Protein AF-A0A1W9JPI0-F1 (afdb_monomer_lite)

pLDDT: mean 81.29, std 9.81, range [47.09, 96.38]

Sequence (118 aa):
MTFEIPEIPEAPEIKDPKFLSLNLEQITSMSDDELLKTLSGEAACEYDAISSPLQTIINAELQRRLLIKTSKPHWSVTPSFGLLIIAVLISILALFVSIIALPQERVTFLLSFLNNLK

Structure (mmCIF, N/CA/C/O backbone):
data_AF-A0A1W9JPI0-F1
#
_entry.id   AF-A0A1W9JPI0-F1
#
loop_
_atom_site.group_PDB
_atom_site.id
_atom_site.type_symbol
_atom_site.label_atom_id
_atom_site.label_alt_id
_atom_site.label_comp_id
_atom_site.label_asym_id
_atom_site.label_entity_id
_atom_site.label_seq_id
_atom_site.pdbx_PDB_ins_code
_atom_site.Cartn_x
_atom_site.Cartn_y
_atom_site.Cartn_z
_atom_site.occupancy
_atom_site.B_iso_or_equiv
_atom_site.auth_seq_id
_atom_site.auth_comp_id
_atom_site.auth_asym_id
_atom_site.auth_atom_id
_atom_site.pdbx_PDB_model_num
ATOM 1 N N . MET A 1 1 ? 63.521 -11.193 -41.519 1.00 47.28 1 MET A N 1
ATOM 2 C CA . MET A 1 1 ? 62.214 -11.719 -41.080 1.00 47.28 1 MET A CA 1
ATOM 3 C C . MET A 1 1 ? 61.401 -10.505 -40.679 1.00 47.28 1 MET A C 1
ATOM 5 O O . MET A 1 1 ? 61.638 -9.948 -39.616 1.00 47.28 1 MET A O 1
ATOM 9 N N . THR A 1 2 ? 60.609 -9.977 -41.606 1.00 47.09 2 THR A N 1
ATOM 10 C CA . THR A 1 2 ? 59.827 -8.756 -41.390 1.00 47.09 2 THR A CA 1
ATOM 11 C C . THR A 1 2 ? 58.503 -9.198 -40.783 1.00 47.09 2 THR A C 1
ATOM 13 O O . THR A 1 2 ? 57.805 -10.005 -41.389 1.00 47.09 2 THR A O 1
ATOM 16 N N . PHE A 1 3 ? 58.214 -8.774 -39.555 1.00 58.62 3 PHE A N 1
ATOM 17 C CA . PHE A 1 3 ? 56.942 -9.069 -38.903 1.00 58.62 3 PHE A CA 1
ATOM 18 C C . PHE A 1 3 ? 55.886 -8.117 -39.464 1.00 58.62 3 PHE A C 1
ATOM 20 O O . PHE A 1 3 ? 55.988 -6.907 -39.268 1.00 58.62 3 PHE A O 1
ATOM 27 N N . GLU A 1 4 ? 54.903 -8.657 -40.180 1.00 67.12 4 GLU A N 1
ATOM 28 C CA . GLU A 1 4 ? 53.707 -7.909 -40.562 1.00 67.12 4 GLU A CA 1
ATOM 29 C C . GLU A 1 4 ? 52.825 -7.751 -39.320 1.00 67.12 4 GLU A C 1
ATOM 31 O O . GLU A 1 4 ? 52.418 -8.734 -38.698 1.00 67.12 4 GLU A O 1
ATOM 36 N N . ILE A 1 5 ? 52.597 -6.504 -38.910 1.00 71.81 5 ILE A N 1
ATOM 37 C CA . ILE A 1 5 ? 51.681 -6.175 -37.820 1.00 71.81 5 ILE A CA 1
ATOM 38 C C . ILE A 1 5 ? 50.266 -6.272 -38.403 1.00 71.81 5 ILE A C 1
ATOM 40 O O . ILE A 1 5 ? 49.986 -5.561 -39.368 1.00 71.81 5 ILE A O 1
ATOM 44 N N . PRO A 1 6 ? 49.379 -7.130 -37.869 1.00 73.25 6 PRO A N 1
ATOM 45 C CA . PRO A 1 6 ? 48.010 -7.210 -38.360 1.00 73.25 6 PRO A CA 1
ATOM 46 C C . PRO A 1 6 ? 47.291 -5.881 -38.101 1.00 73.25 6 PRO A C 1
ATOM 48 O O . PRO A 1 6 ? 47.322 -5.366 -36.981 1.00 73.25 6 PRO A O 1
ATOM 51 N N . GLU A 1 7 ? 46.653 -5.328 -39.135 1.00 72.75 7 GLU A N 1
ATOM 52 C CA . GLU A 1 7 ? 45.805 -4.142 -39.012 1.00 72.75 7 GLU A CA 1
ATOM 53 C C . GLU A 1 7 ? 44.666 -4.431 -38.026 1.00 72.75 7 GLU A C 1
ATOM 55 O O . GLU A 1 7 ? 43.869 -5.355 -38.204 1.00 72.75 7 GLU A O 1
ATOM 60 N N . ILE A 1 8 ? 44.626 -3.656 -36.943 1.00 77.44 8 ILE A N 1
ATOM 61 C CA . ILE A 1 8 ? 43.549 -3.711 -35.957 1.00 77.44 8 ILE A CA 1
ATOM 62 C C . ILE A 1 8 ? 42.326 -3.058 -36.614 1.00 77.44 8 ILE A C 1
ATOM 64 O O . ILE A 1 8 ? 42.451 -1.922 -37.076 1.00 77.44 8 ILE A O 1
ATOM 68 N N . PRO A 1 9 ? 41.161 -3.732 -36.674 1.00 75.50 9 PRO A N 1
ATOM 69 C CA . PRO A 1 9 ? 39.961 -3.136 -37.242 1.00 75.50 9 PRO A CA 1
ATOM 70 C C . PRO A 1 9 ? 39.612 -1.849 -36.488 1.00 75.50 9 PRO A C 1
ATOM 72 O O . PRO A 1 9 ? 39.662 -1.811 -35.256 1.00 75.50 9 PRO A O 1
ATOM 75 N N . GLU A 1 10 ? 39.280 -0.801 -37.240 1.00 72.25 10 GLU A N 1
ATOM 76 C CA . GLU A 1 10 ? 38.876 0.493 -36.695 1.00 72.25 10 GLU A CA 1
ATOM 77 C C . GLU A 1 10 ? 37.694 0.293 -35.734 1.00 72.25 10 GLU A C 1
ATOM 79 O O . GLU A 1 10 ? 36.743 -0.437 -36.036 1.00 72.25 10 GLU A O 1
ATOM 84 N N . ALA A 1 11 ? 37.798 0.859 -34.528 1.00 76.69 11 ALA A N 1
ATOM 85 C CA . ALA A 1 11 ? 36.803 0.645 -33.486 1.00 76.69 11 ALA A CA 1
ATOM 86 C C . ALA A 1 11 ? 35.425 1.129 -33.976 1.00 76.69 11 ALA A C 1
ATOM 88 O O . ALA A 1 11 ? 35.335 2.234 -34.512 1.00 76.69 11 ALA A O 1
ATOM 89 N N . PRO A 1 12 ? 34.352 0.336 -33.802 1.00 76.69 12 PRO A N 1
ATOM 90 C CA . PRO A 1 12 ? 33.025 0.742 -34.238 1.00 76.69 12 PRO A CA 1
ATOM 91 C C . PRO A 1 12 ? 32.612 2.034 -33.525 1.00 76.69 12 PRO A C 1
ATOM 93 O O . PRO A 1 12 ? 32.742 2.142 -32.304 1.00 76.69 12 PRO A O 1
ATOM 96 N N . GLU A 1 13 ? 32.101 3.003 -34.286 1.00 74.19 13 GLU A N 1
ATOM 97 C CA . GLU A 1 13 ? 31.564 4.246 -33.731 1.00 74.19 13 GL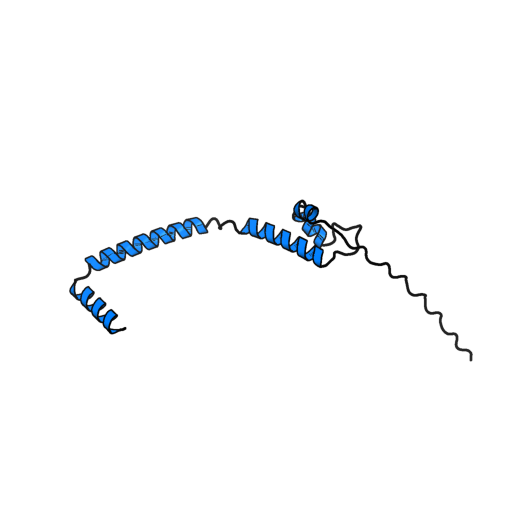U A CA 1
ATOM 98 C C . GLU A 1 13 ? 30.419 3.931 -32.758 1.00 74.19 13 GLU A C 1
ATOM 100 O O . GLU A 1 13 ? 29.381 3.373 -33.130 1.00 74.19 13 GLU A O 1
ATOM 105 N N . ILE A 1 14 ? 30.612 4.282 -31.487 1.00 73.75 14 ILE A N 1
ATOM 106 C CA . ILE A 1 14 ? 29.593 4.136 -30.450 1.00 73.75 14 ILE A CA 1
ATOM 107 C C . ILE A 1 14 ? 28.566 5.249 -30.668 1.00 73.75 14 ILE A C 1
ATOM 109 O O . ILE A 1 14 ? 28.866 6.422 -30.455 1.00 73.75 14 ILE A O 1
ATOM 113 N N . LYS A 1 15 ? 27.352 4.894 -31.100 1.00 74.62 15 LYS A N 1
ATOM 114 C CA . LYS A 1 15 ? 26.221 5.830 -31.121 1.00 74.62 15 LYS A CA 1
ATOM 115 C C . LYS A 1 15 ? 25.729 6.070 -29.698 1.00 74.62 15 LYS A C 1
ATOM 117 O O . LYS A 1 15 ? 25.509 5.113 -28.956 1.00 74.62 15 LYS A O 1
ATOM 122 N N . ASP A 1 16 ? 25.525 7.335 -29.346 1.00 78.00 16 ASP A N 1
ATOM 123 C CA . ASP A 1 16 ? 24.928 7.697 -28.064 1.00 78.00 16 ASP A CA 1
ATOM 124 C C . ASP A 1 16 ? 23.496 7.141 -27.960 1.00 78.00 16 ASP A C 1
ATOM 126 O O . ASP A 1 16 ? 22.719 7.269 -28.915 1.00 78.00 16 ASP A O 1
ATOM 130 N N . PRO A 1 17 ? 23.121 6.537 -26.819 1.00 75.12 17 PRO A N 1
ATOM 131 C CA . PRO A 1 17 ? 21.794 5.966 -26.641 1.00 75.12 17 PRO A CA 1
ATOM 132 C C . PRO A 1 17 ? 20.726 7.062 -26.628 1.00 75.12 17 PRO A C 1
ATOM 134 O O . PRO A 1 17 ? 20.842 8.070 -25.921 1.00 75.12 17 PRO A O 1
ATOM 137 N N . LYS A 1 18 ? 19.637 6.847 -27.369 1.00 80.69 18 LYS A N 1
ATOM 138 C CA . LYS A 1 18 ? 18.497 7.769 -27.371 1.00 80.69 18 LYS A CA 1
ATOM 139 C C . LYS A 1 18 ? 17.595 7.478 -26.172 1.00 80.69 18 LYS A C 1
ATOM 141 O O . LYS A 1 18 ? 16.934 6.441 -26.115 1.00 80.69 18 LYS A O 1
ATOM 146 N N . PHE A 1 19 ? 17.539 8.409 -25.220 1.00 79.88 19 PHE A N 1
ATOM 147 C CA . PHE A 1 19 ? 16.712 8.263 -24.021 1.00 79.88 19 PHE A CA 1
ATOM 148 C C . PHE A 1 19 ? 15.269 8.709 -24.241 1.00 79.88 19 PHE A C 1
ATOM 150 O O . PHE A 1 19 ? 15.010 9.764 -24.823 1.00 79.88 19 PHE A O 1
ATOM 157 N N . LEU A 1 20 ? 14.333 7.934 -23.696 1.00 82.38 20 LEU A N 1
ATOM 158 C CA . LEU A 1 20 ? 12.934 8.331 -23.603 1.00 82.38 20 LEU A CA 1
ATOM 159 C C . LEU A 1 20 ? 12.783 9.531 -22.658 1.00 82.38 20 LEU A C 1
ATOM 161 O O . LEU A 1 20 ? 13.220 9.489 -21.503 1.00 82.38 20 LEU A O 1
ATOM 165 N N . SER A 1 21 ? 12.117 10.578 -23.141 1.00 81.19 21 SER A N 1
ATOM 166 C CA . SER A 1 21 ? 11.710 11.740 -22.356 1.00 81.19 21 SER A CA 1
ATOM 167 C C . SER A 1 21 ? 10.185 11.853 -22.353 1.00 81.19 21 SER A C 1
ATOM 169 O O . SER A 1 21 ? 9.546 11.982 -23.393 1.00 81.19 21 SER A O 1
ATOM 171 N N . LEU A 1 22 ? 9.593 11.782 -21.162 1.00 80.94 22 LEU A N 1
ATOM 172 C CA . LEU A 1 22 ? 8.159 11.958 -20.934 1.00 80.94 22 LEU A CA 1
ATOM 173 C C . LEU A 1 22 ? 7.958 13.102 -19.942 1.00 80.94 22 LEU A C 1
ATOM 175 O O . LEU A 1 22 ? 8.688 13.209 -18.954 1.00 80.94 22 LEU A O 1
ATOM 179 N N . ASN A 1 23 ? 6.960 13.944 -20.198 1.00 87.56 23 ASN A N 1
ATOM 180 C CA . ASN A 1 23 ? 6.528 14.969 -19.255 1.00 87.56 23 ASN A CA 1
ATOM 181 C C . ASN A 1 23 ? 5.614 14.359 -18.174 1.00 87.56 23 ASN A C 1
ATOM 183 O O . ASN A 1 23 ? 4.934 13.360 -18.404 1.00 87.56 23 ASN A O 1
ATOM 187 N N . LEU A 1 24 ? 5.539 14.994 -17.004 1.00 83.31 24 LEU A N 1
ATOM 188 C CA . LEU A 1 24 ? 4.691 14.567 -15.889 1.00 83.31 24 LEU A CA 1
ATOM 189 C C . LEU A 1 24 ? 3.211 14.459 -16.283 1.00 83.31 24 LEU A C 1
ATOM 191 O O . LEU A 1 24 ? 2.550 13.507 -15.887 1.00 83.31 24 LEU A O 1
ATOM 195 N N . GLU A 1 25 ? 2.704 15.384 -17.101 1.00 85.31 25 GLU A N 1
ATOM 196 C CA . GLU A 1 25 ? 1.318 15.356 -17.601 1.00 85.31 25 GLU A CA 1
ATOM 197 C C . GLU A 1 25 ? 1.032 14.147 -18.506 1.00 85.31 25 GLU A C 1
ATOM 199 O O . GLU A 1 25 ? -0.076 13.609 -18.518 1.00 85.31 25 GLU A O 1
ATOM 204 N N . GLN A 1 26 ? 2.040 13.682 -19.248 1.00 85.06 26 GLN A N 1
ATOM 205 C CA . GLN A 1 26 ? 1.917 12.484 -20.079 1.00 85.06 26 GLN A CA 1
ATOM 206 C C . GLN A 1 26 ? 1.883 11.234 -19.195 1.00 85.06 26 GLN A C 1
ATOM 208 O O . GLN A 1 26 ? 1.028 10.376 -19.368 1.00 85.06 26 GLN A O 1
ATOM 213 N N . ILE A 1 27 ? 2.741 11.173 -18.174 1.00 85.94 27 ILE A N 1
ATOM 214 C CA . ILE A 1 27 ? 2.789 10.050 -17.225 1.00 85.94 27 ILE A CA 1
ATOM 215 C C . ILE A 1 27 ? 1.465 9.917 -16.455 1.00 85.94 27 ILE A C 1
ATOM 217 O O . ILE A 1 27 ? 0.974 8.811 -16.245 1.00 85.94 27 ILE A O 1
ATOM 221 N N . THR A 1 28 ? 0.855 11.033 -16.048 1.00 85.12 28 THR A N 1
ATOM 222 C CA . THR A 1 28 ? -0.410 11.009 -15.297 1.00 85.12 28 THR A CA 1
ATOM 223 C C . THR A 1 28 ? -1.630 10.728 -16.170 1.00 85.12 28 THR A C 1
ATOM 225 O O . THR A 1 28 ? -2.620 10.209 -15.657 1.00 85.12 28 THR A O 1
ATOM 228 N N . SER A 1 29 ? -1.580 11.035 -17.466 1.00 89.50 29 SER A N 1
ATOM 229 C CA . SER A 1 29 ? -2.669 10.732 -18.405 1.00 89.50 29 SER A CA 1
ATOM 230 C C . SER A 1 29 ? -2.625 9.300 -18.949 1.00 89.50 29 SER A C 1
ATOM 232 O O . SER A 1 29 ? -3.668 8.782 -19.344 1.00 89.50 29 SER A O 1
ATOM 234 N N . MET A 1 30 ? -1.464 8.640 -18.913 1.00 88.81 30 MET A N 1
ATOM 235 C CA . MET A 1 30 ? -1.304 7.245 -19.332 1.00 88.81 30 MET A CA 1
ATOM 236 C C . MET A 1 30 ? -2.047 6.257 -18.423 1.00 88.81 30 MET A C 1
ATOM 238 O O . MET A 1 30 ? -2.207 6.445 -17.205 1.00 88.81 30 MET A O 1
ATOM 242 N N . SER A 1 31 ? -2.484 5.161 -19.039 1.00 89.25 31 SER A N 1
ATOM 243 C CA . SER A 1 31 ? -3.052 4.010 -18.338 1.00 89.25 31 SER A CA 1
ATOM 244 C C . SER A 1 31 ? -1.973 3.209 -17.596 1.00 89.25 31 SER A C 1
ATOM 246 O O . SER A 1 31 ? -0.790 3.270 -17.928 1.00 89.25 31 SER A O 1
ATOM 248 N N . ASP A 1 32 ? -2.378 2.433 -16.584 1.00 89.88 32 ASP A N 1
ATOM 249 C CA . ASP A 1 32 ? -1.449 1.596 -15.807 1.00 89.88 32 ASP A CA 1
ATOM 250 C C . ASP A 1 32 ? -0.693 0.606 -16.722 1.00 89.88 32 ASP A C 1
ATOM 252 O O . ASP A 1 32 ? 0.509 0.403 -16.559 1.00 89.88 32 ASP A O 1
ATOM 256 N N . ASP A 1 33 ? -1.373 0.060 -17.735 1.00 88.94 33 ASP A N 1
ATOM 257 C CA . ASP A 1 33 ? -0.790 -0.873 -18.705 1.00 8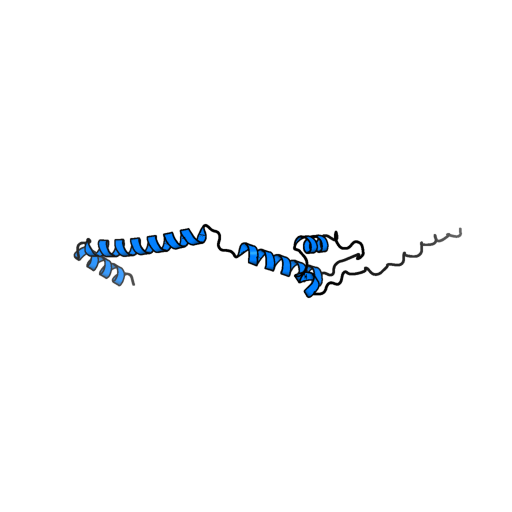8.94 33 ASP A CA 1
ATOM 258 C C . ASP A 1 33 ? 0.254 -0.196 -19.604 1.00 88.94 33 ASP A C 1
ATOM 260 O O . ASP A 1 33 ? 1.302 -0.772 -19.884 1.00 88.94 33 ASP A O 1
ATOM 264 N N . GLU A 1 34 ? 0.007 1.038 -20.047 1.00 89.00 34 GLU A N 1
ATOM 265 C CA . GLU A 1 34 ? 0.959 1.807 -20.858 1.00 89.00 34 GLU A CA 1
ATOM 266 C C . GLU A 1 34 ? 2.204 2.204 -20.063 1.00 89.00 34 GLU A C 1
ATOM 268 O O . GLU A 1 34 ? 3.318 2.153 -20.588 1.00 89.00 34 GLU A O 1
ATOM 273 N N . LEU A 1 35 ? 2.043 2.546 -18.783 1.00 89.38 35 LEU A N 1
ATOM 274 C CA . LEU A 1 35 ? 3.166 2.819 -17.887 1.00 89.38 35 LEU A CA 1
ATOM 275 C C . LEU A 1 35 ? 4.028 1.567 -17.669 1.00 89.38 35 LEU A C 1
ATOM 277 O O . LEU A 1 35 ? 5.256 1.650 -17.709 1.00 89.38 35 LEU A O 1
ATOM 281 N N . LEU A 1 36 ? 3.408 0.393 -17.512 1.00 89.56 36 LEU A N 1
ATOM 282 C CA . LEU A 1 36 ? 4.120 -0.885 -17.389 1.00 89.56 36 LEU A CA 1
ATOM 283 C C . LEU A 1 36 ? 4.807 -1.306 -18.695 1.00 89.56 36 LEU A C 1
ATOM 285 O O . LEU A 1 36 ? 5.951 -1.764 -18.668 1.00 89.56 36 LEU A O 1
ATOM 289 N N . LYS A 1 37 ? 4.155 -1.102 -19.844 1.00 88.38 37 LYS A N 1
ATOM 290 C CA . LYS A 1 37 ? 4.765 -1.300 -21.170 1.00 88.38 37 LYS A CA 1
ATOM 291 C C . LYS A 1 37 ? 5.936 -0.357 -21.409 1.00 88.38 37 LYS A C 1
ATOM 293 O O . LYS A 1 37 ? 6.917 -0.725 -22.045 1.00 88.38 37 LYS A O 1
ATOM 298 N N . THR A 1 38 ? 5.856 0.856 -20.870 1.00 87.81 38 THR A N 1
ATOM 299 C CA . THR A 1 38 ? 6.970 1.802 -20.894 1.00 87.81 38 THR A CA 1
ATOM 300 C C . THR A 1 38 ? 8.121 1.257 -20.058 1.00 87.81 38 THR A C 1
ATOM 302 O O . THR A 1 38 ? 9.199 1.062 -20.594 1.00 87.81 38 THR A O 1
ATOM 305 N N . LEU A 1 39 ? 7.903 0.893 -18.791 1.00 85.31 39 LEU A N 1
ATOM 306 C CA . LEU A 1 39 ? 8.959 0.348 -17.923 1.00 85.31 39 LEU A CA 1
ATOM 307 C C . LEU A 1 39 ? 9.606 -0.949 -18.436 1.00 85.31 39 LEU A C 1
ATOM 309 O O . LEU A 1 39 ? 10.791 -1.166 -18.201 1.00 85.31 39 LEU A O 1
ATOM 313 N N . SER A 1 40 ? 8.847 -1.805 -19.120 1.00 83.94 40 SER A N 1
ATOM 314 C CA . SER A 1 40 ? 9.349 -3.050 -19.724 1.00 83.94 40 SER A CA 1
ATOM 315 C C . SER A 1 40 ? 10.078 -2.842 -21.055 1.00 83.94 40 SER A C 1
ATOM 317 O O . SER A 1 40 ? 10.657 -3.787 -21.584 1.00 83.94 40 SER A O 1
ATOM 319 N N . GLY A 1 41 ? 10.072 -1.620 -21.598 1.00 79.06 41 GLY A N 1
ATOM 320 C CA . GLY A 1 41 ? 10.653 -1.307 -22.903 1.00 79.06 41 GLY A CA 1
ATOM 321 C C . GLY A 1 41 ? 9.784 -1.731 -24.092 1.00 79.06 41 GLY A C 1
ATOM 322 O O . GLY A 1 41 ? 10.153 -1.469 -25.232 1.00 79.06 41 GLY A O 1
ATOM 323 N N . GLU A 1 42 ? 8.608 -2.322 -23.859 1.00 79.81 42 GLU A N 1
ATOM 324 C CA . GLU A 1 42 ? 7.676 -2.745 -24.914 1.00 79.81 42 GLU A CA 1
ATOM 325 C C . GLU A 1 42 ? 7.057 -1.561 -25.672 1.00 79.81 42 GLU A C 1
ATOM 327 O O . GLU A 1 42 ? 6.745 -1.675 -26.856 1.00 79.81 42 GLU A O 1
ATOM 332 N N . ALA A 1 43 ? 6.870 -0.415 -25.009 1.00 70.38 43 ALA A N 1
ATOM 333 C CA . ALA A 1 43 ? 6.274 0.775 -25.624 1.00 70.38 43 ALA A CA 1
ATOM 334 C C . ALA A 1 43 ? 7.275 1.626 -26.425 1.00 70.38 43 ALA A C 1
ATOM 336 O O . ALA A 1 43 ? 6.867 2.506 -27.182 1.00 70.38 43 ALA A O 1
ATOM 337 N N . ALA A 1 44 ? 8.578 1.397 -26.259 1.00 63.72 44 ALA A N 1
ATOM 338 C CA . ALA A 1 44 ? 9.621 2.278 -26.764 1.00 63.72 44 ALA A CA 1
ATOM 339 C C . ALA A 1 44 ? 10.404 1.628 -27.914 1.00 63.72 44 ALA A C 1
ATOM 341 O O . ALA A 1 44 ? 11.610 1.451 -27.828 1.00 63.72 44 ALA A O 1
ATOM 342 N N . CYS A 1 45 ? 9.739 1.314 -29.031 1.00 58.00 45 CYS A N 1
ATOM 343 C CA . CYS A 1 45 ? 10.440 0.831 -30.232 1.00 58.00 45 CYS A CA 1
ATOM 344 C C . CYS A 1 45 ? 11.390 1.880 -30.853 1.00 58.00 45 CYS A C 1
ATOM 346 O O . CYS A 1 45 ? 12.201 1.537 -31.707 1.00 58.00 45 CYS A O 1
ATOM 348 N N . GLU A 1 46 ? 11.274 3.153 -30.455 1.00 64.25 46 GLU A N 1
ATOM 349 C CA . GLU A 1 46 ? 12.034 4.283 -31.009 1.00 64.25 46 GLU A CA 1
ATOM 350 C C . GLU A 1 46 ? 13.117 4.844 -30.063 1.00 64.25 46 GLU A C 1
ATOM 352 O O . GLU A 1 46 ? 13.793 5.816 -30.418 1.00 64.25 46 GLU A O 1
ATOM 357 N N . TYR A 1 47 ? 13.258 4.281 -28.856 1.00 71.69 47 TYR A N 1
ATOM 358 C CA . TYR A 1 47 ? 14.207 4.731 -27.832 1.00 71.69 47 TYR A CA 1
ATOM 359 C C . TYR A 1 47 ? 14.977 3.538 -27.267 1.00 71.69 47 TYR A C 1
ATOM 361 O O . TYR A 1 47 ? 14.389 2.504 -26.972 1.00 71.69 47 TYR A O 1
ATOM 369 N N . ASP A 1 48 ? 16.281 3.703 -27.066 1.00 72.94 48 ASP A N 1
ATOM 370 C CA . ASP A 1 48 ? 17.159 2.609 -26.635 1.00 72.94 48 ASP A CA 1
ATOM 371 C C . ASP A 1 48 ? 17.105 2.380 -25.121 1.00 72.94 48 ASP A C 1
ATOM 373 O O . ASP A 1 48 ? 17.377 1.282 -24.636 1.00 72.94 48 ASP A O 1
ATOM 377 N N . ALA A 1 49 ? 16.791 3.428 -24.351 1.00 74.56 49 ALA A N 1
ATOM 378 C CA . ALA A 1 49 ? 16.835 3.373 -22.897 1.00 74.56 49 ALA A CA 1
ATOM 379 C C . ALA A 1 49 ? 15.869 4.350 -22.219 1.00 74.56 49 ALA A C 1
ATOM 381 O O . ALA A 1 49 ? 15.521 5.415 -22.732 1.00 74.56 49 ALA A O 1
ATOM 382 N N . ILE A 1 50 ? 15.494 4.010 -20.988 1.00 80.94 50 ILE A N 1
ATOM 383 C CA . ILE A 1 50 ? 14.700 4.862 -20.102 1.00 80.94 50 ILE A CA 1
ATOM 384 C C . ILE A 1 50 ? 15.603 5.344 -18.981 1.00 80.94 50 ILE A C 1
ATOM 386 O O . ILE A 1 50 ? 16.253 4.544 -18.306 1.00 80.94 50 ILE A O 1
ATOM 390 N N . SER A 1 51 ? 15.625 6.656 -18.756 1.00 83.00 51 SER A N 1
ATOM 391 C CA . SER A 1 51 ? 16.424 7.235 -17.680 1.00 83.00 51 SER A CA 1
ATOM 392 C C . SER A 1 51 ? 15.924 6.778 -16.299 1.00 83.00 51 SER A C 1
ATOM 394 O O . SER A 1 51 ? 14.722 6.659 -16.057 1.00 83.00 51 SER A O 1
ATOM 396 N N . SER A 1 52 ? 16.849 6.541 -15.365 1.00 82.88 52 SER A N 1
ATOM 397 C CA . SER A 1 52 ? 16.524 6.155 -13.979 1.00 82.88 52 SER A CA 1
ATOM 398 C C . SER A 1 52 ? 15.549 7.126 -13.270 1.00 82.88 52 SER A C 1
ATOM 400 O O . SER A 1 52 ? 14.601 6.660 -12.624 1.00 82.88 52 SER A O 1
ATOM 402 N N . PRO A 1 53 ? 15.667 8.464 -13.436 1.00 85.44 53 PRO A N 1
ATOM 403 C CA . PRO A 1 53 ? 14.690 9.402 -12.881 1.00 85.44 53 PRO A CA 1
ATOM 404 C C . PRO A 1 53 ? 13.275 9.186 -13.429 1.00 85.44 53 PRO A C 1
ATOM 406 O O . PRO A 1 53 ? 12.311 9.204 -12.666 1.00 85.44 53 PRO A O 1
ATOM 409 N N . LEU A 1 54 ? 13.146 8.923 -14.733 1.00 86.25 54 LEU A N 1
ATOM 410 C CA . LEU A 1 54 ? 11.852 8.683 -15.365 1.00 86.25 54 LEU A CA 1
ATOM 411 C C . LEU A 1 54 ? 11.214 7.380 -14.862 1.00 86.25 54 LEU A C 1
ATOM 413 O O . LEU A 1 54 ? 10.034 7.373 -14.520 1.00 86.25 54 LEU A O 1
ATOM 417 N N . GLN A 1 55 ? 11.999 6.308 -14.721 1.00 87.75 55 GLN A N 1
ATOM 418 C CA . GLN A 1 55 ? 11.523 5.053 -14.123 1.00 87.75 55 GLN A CA 1
ATOM 419 C C . GLN A 1 55 ? 11.004 5.267 -12.695 1.00 87.75 55 GLN A C 1
ATOM 421 O O . GLN A 1 55 ? 9.962 4.731 -12.319 1.00 87.75 55 GLN A O 1
ATOM 426 N N . THR A 1 56 ? 11.706 6.079 -11.900 1.00 89.25 56 THR A N 1
ATOM 427 C CA . THR A 1 56 ? 11.311 6.400 -10.520 1.00 89.25 56 THR A CA 1
ATOM 428 C C . THR A 1 56 ? 9.970 7.130 -10.475 1.00 89.25 56 THR A C 1
ATOM 430 O O . THR A 1 56 ? 9.109 6.783 -9.669 1.00 89.25 56 THR A O 1
ATOM 433 N N . ILE A 1 57 ? 9.765 8.105 -11.362 1.00 89.81 57 ILE A N 1
ATOM 434 C CA . ILE A 1 57 ? 8.514 8.870 -11.444 1.00 89.81 57 ILE A CA 1
ATOM 435 C C . ILE A 1 57 ? 7.348 7.968 -11.863 1.00 89.81 57 ILE A C 1
ATOM 437 O O . ILE A 1 57 ? 6.292 8.004 -11.232 1.00 89.81 57 ILE A O 1
ATOM 441 N N . ILE A 1 58 ? 7.544 7.125 -12.883 1.00 89.31 58 ILE A N 1
ATOM 442 C CA . ILE A 1 58 ? 6.515 6.181 -13.342 1.00 89.31 58 ILE A CA 1
ATOM 443 C C . ILE A 1 58 ? 6.143 5.201 -12.218 1.00 89.31 58 ILE A C 1
ATOM 445 O O . ILE A 1 58 ? 4.962 4.997 -11.934 1.00 89.31 58 ILE A O 1
ATOM 449 N N . ASN A 1 59 ? 7.140 4.642 -11.526 1.00 90.31 59 ASN A N 1
ATOM 450 C CA . ASN A 1 59 ? 6.912 3.752 -10.388 1.00 90.31 59 ASN A CA 1
ATOM 451 C C . ASN A 1 59 ? 6.170 4.447 -9.239 1.00 90.31 59 ASN A C 1
ATOM 453 O O . ASN A 1 59 ? 5.269 3.850 -8.651 1.00 90.31 59 ASN A O 1
ATOM 457 N N . ALA A 1 60 ? 6.507 5.700 -8.927 1.00 90.69 60 ALA A N 1
ATOM 458 C CA . ALA A 1 60 ? 5.834 6.463 -7.879 1.00 90.69 60 ALA A CA 1
ATOM 459 C C . ALA A 1 60 ? 4.347 6.692 -8.196 1.00 90.69 60 ALA A C 1
ATOM 461 O O . ALA A 1 60 ? 3.498 6.550 -7.315 1.00 90.69 60 ALA A O 1
ATOM 462 N N . GLU A 1 61 ? 4.012 6.991 -9.452 1.00 89.44 61 GLU A N 1
ATOM 463 C CA . GLU A 1 61 ? 2.621 7.164 -9.881 1.00 89.44 61 GLU A CA 1
ATOM 464 C C . GLU A 1 61 ? 1.848 5.834 -9.850 1.00 89.44 61 GLU A C 1
ATOM 466 O O . GLU A 1 61 ? 0.737 5.781 -9.315 1.00 89.44 61 GLU A O 1
ATOM 471 N N . LEU A 1 62 ? 2.449 4.730 -10.311 1.00 91.56 62 LEU A N 1
ATOM 472 C CA . LEU A 1 62 ? 1.851 3.392 -10.201 1.00 91.56 62 LEU A CA 1
ATOM 473 C C . LEU A 1 62 ? 1.588 3.007 -8.738 1.00 91.56 62 LEU A C 1
ATOM 475 O O . LEU A 1 62 ? 0.489 2.569 -8.391 1.00 91.56 62 LEU A O 1
ATOM 479 N N . GLN A 1 63 ? 2.561 3.224 -7.851 1.00 91.88 63 GLN A N 1
ATOM 480 C CA . GLN A 1 63 ? 2.407 2.977 -6.417 1.00 91.88 63 GLN A CA 1
ATOM 481 C C . GLN A 1 63 ? 1.321 3.856 -5.798 1.00 91.88 63 GLN A C 1
ATOM 483 O O . GLN A 1 63 ? 0.510 3.367 -5.013 1.00 91.88 63 GLN A O 1
ATOM 488 N N . ARG A 1 64 ? 1.253 5.136 -6.174 1.00 90.06 64 ARG A N 1
ATOM 489 C CA . ARG A 1 64 ? 0.202 6.051 -5.722 1.00 90.06 64 ARG A CA 1
ATOM 490 C C . ARG A 1 64 ? -1.184 5.546 -6.119 1.00 90.06 64 ARG A C 1
ATOM 492 O O . ARG A 1 64 ? -2.082 5.507 -5.278 1.00 90.06 64 ARG A O 1
ATOM 499 N N . ARG A 1 65 ? -1.370 5.128 -7.373 1.00 89.75 65 ARG A N 1
ATOM 500 C CA . ARG A 1 65 ? -2.644 4.573 -7.862 1.00 89.75 65 ARG A CA 1
ATOM 501 C C . ARG A 1 65 ? -3.012 3.282 -7.143 1.00 89.75 65 ARG A C 1
ATOM 503 O O . ARG A 1 65 ? -4.169 3.108 -6.761 1.00 89.75 65 ARG A O 1
ATOM 510 N N . LEU A 1 66 ? -2.037 2.405 -6.908 1.00 88.69 66 LEU A N 1
ATOM 511 C CA . LEU A 1 66 ? -2.231 1.190 -6.120 1.00 88.69 66 LEU A CA 1
ATOM 512 C C . LEU A 1 66 ? -2.658 1.515 -4.691 1.00 88.69 66 LEU A C 1
ATOM 514 O O . LEU A 1 66 ? -3.653 0.966 -4.237 1.00 88.69 66 LEU A O 1
ATOM 518 N N . LEU A 1 67 ? -1.993 2.452 -4.016 1.00 86.69 67 LEU A N 1
ATOM 519 C CA . LEU A 1 67 ? -2.375 2.902 -2.676 1.00 86.69 67 LEU A CA 1
ATOM 520 C C . LEU A 1 67 ? -3.796 3.467 -2.643 1.00 86.69 67 LEU A C 1
ATOM 522 O O . LEU A 1 67 ? -4.556 3.163 -1.731 1.00 86.69 67 LEU A O 1
ATOM 526 N N . ILE A 1 68 ? -4.209 4.244 -3.644 1.00 86.00 68 ILE A N 1
ATOM 527 C CA . ILE A 1 68 ? -5.592 4.741 -3.734 1.00 86.00 68 ILE A CA 1
ATOM 528 C C . ILE A 1 68 ? -6.583 3.577 -3.907 1.00 86.00 68 ILE A C 1
ATOM 530 O O . ILE A 1 68 ? -7.655 3.576 -3.300 1.00 86.00 68 ILE A O 1
ATOM 534 N N . LYS A 1 69 ? -6.231 2.559 -4.700 1.00 83.25 69 LYS A N 1
ATOM 535 C CA . LYS A 1 69 ? -7.053 1.353 -4.880 1.00 83.25 69 LYS A CA 1
ATOM 536 C C . LYS A 1 69 ? -7.128 0.509 -3.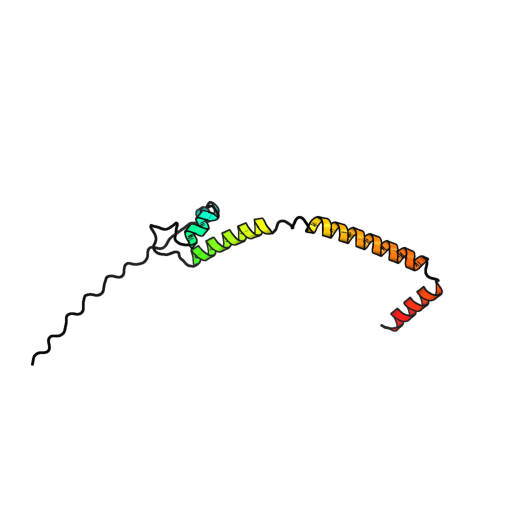595 1.00 83.25 69 LYS A C 1
ATOM 538 O O . LYS A 1 69 ? -8.214 0.038 -3.262 1.00 83.25 69 LYS A O 1
ATOM 543 N N . THR A 1 70 ? -6.018 0.336 -2.872 1.00 81.31 70 THR A N 1
ATOM 544 C CA . THR A 1 70 ? -5.904 -0.558 -1.702 1.00 81.31 70 THR A CA 1
ATOM 545 C C . THR A 1 70 ? -6.227 0.096 -0.360 1.00 81.31 70 THR A C 1
ATOM 547 O O . THR A 1 70 ? -6.588 -0.608 0.575 1.00 81.31 70 THR A O 1
ATOM 550 N N . SER A 1 71 ? -6.156 1.425 -0.251 1.00 75.31 71 SER A N 1
ATOM 551 C CA . SER A 1 71 ? -6.513 2.188 0.961 1.00 75.31 71 SER A CA 1
ATOM 552 C C . SER A 1 71 ? -8.001 2.153 1.297 1.00 75.31 71 SER A C 1
ATOM 554 O O . SER A 1 71 ? -8.404 2.606 2.370 1.00 75.31 71 SER A O 1
ATOM 556 N N . LYS A 1 72 ? -8.835 1.596 0.412 1.00 73.94 72 LYS A N 1
ATOM 557 C CA . LYS A 1 72 ? -10.230 1.326 0.738 1.00 73.94 72 LYS A CA 1
ATOM 558 C C . LYS A 1 72 ? -10.259 0.333 1.903 1.00 73.94 72 LYS A C 1
ATOM 560 O O . LYS A 1 72 ? -9.689 -0.751 1.768 1.00 73.94 72 LYS A O 1
ATOM 565 N N . PRO A 1 73 ? -10.905 0.672 3.035 1.00 73.88 73 PRO A N 1
ATOM 566 C CA . PRO A 1 73 ? -11.004 -0.255 4.149 1.00 73.88 73 PRO A CA 1
ATOM 567 C C . PRO A 1 73 ? -11.616 -1.554 3.631 1.00 73.88 73 PRO A C 1
ATOM 569 O O . PRO A 1 73 ? -12.654 -1.533 2.964 1.00 73.88 73 PRO A O 1
ATOM 572 N N . HIS A 1 74 ? -10.942 -2.677 3.893 1.00 73.56 74 HIS A N 1
ATOM 573 C CA . HIS A 1 74 ? -11.458 -3.983 3.505 1.00 73.56 74 HIS A CA 1
ATOM 574 C C . HIS A 1 74 ? -12.882 -4.112 4.053 1.00 73.56 74 HIS A C 1
ATOM 576 O O . HIS A 1 74 ? -13.146 -3.680 5.176 1.00 73.56 74 HIS A O 1
ATOM 582 N N . TRP A 1 75 ? -13.798 -4.714 3.294 1.00 75.75 75 TRP A N 1
ATOM 583 C CA . TRP A 1 75 ? -15.218 -4.792 3.669 1.00 75.75 75 TRP A CA 1
ATOM 584 C C . TRP A 1 75 ? -15.451 -5.425 5.058 1.00 75.75 75 TRP A C 1
ATOM 586 O O . TRP A 1 75 ? -16.463 -5.175 5.702 1.00 75.75 75 TRP A O 1
ATOM 596 N N . SER A 1 76 ? -14.469 -6.177 5.565 1.00 80.12 76 SER A N 1
ATOM 597 C CA . SER A 1 76 ? -14.458 -6.761 6.911 1.00 80.12 76 SER A CA 1
ATOM 598 C C . SER A 1 76 ? -14.095 -5.791 8.048 1.00 80.12 76 SER A C 1
ATOM 600 O O . SER A 1 76 ? -14.371 -6.107 9.201 1.00 80.12 76 SER A O 1
ATOM 602 N N . VAL A 1 77 ? -13.474 -4.639 7.785 1.00 82.75 77 VAL A N 1
ATOM 603 C CA . VAL A 1 77 ? -13.031 -3.705 8.840 1.00 82.75 77 VAL A CA 1
ATOM 604 C C . VAL A 1 77 ? -14.229 -3.034 9.507 1.00 82.75 77 VAL A C 1
ATOM 606 O O . VAL A 1 77 ? -14.300 -2.962 10.732 1.00 82.75 77 VAL A O 1
ATOM 609 N N . THR A 1 78 ? -15.201 -2.593 8.710 1.00 82.44 78 THR A N 1
ATOM 610 C CA . THR A 1 78 ? -16.422 -1.939 9.193 1.00 82.44 78 THR A CA 1
ATOM 611 C C . THR A 1 78 ? -17.242 -2.818 10.154 1.00 82.44 78 THR A C 1
ATOM 613 O O . THR A 1 78 ? -17.536 -2.343 11.253 1.00 82.44 78 THR A O 1
ATOM 616 N N . PRO A 1 79 ? -17.585 -4.087 9.834 1.00 86.62 79 PRO A N 1
ATOM 617 C CA . PRO A 1 79 ? -18.314 -4.943 10.768 1.00 86.62 79 PRO A CA 1
ATOM 618 C C . PRO A 1 79 ? -17.482 -5.306 12.004 1.00 86.62 79 PRO A C 1
ATOM 620 O O . PRO A 1 79 ? -18.027 -5.304 13.106 1.00 86.62 79 PRO A O 1
ATOM 623 N N . SER A 1 80 ? -16.172 -5.543 11.866 1.00 88.88 80 SER A N 1
ATOM 624 C CA . SER A 1 80 ? -15.297 -5.838 13.010 1.00 88.88 80 SER A CA 1
ATOM 625 C C . SER A 1 80 ? -15.217 -4.674 13.999 1.00 88.88 80 SER A C 1
ATOM 627 O O . SER A 1 80 ? -15.263 -4.889 15.209 1.00 88.88 80 SER A O 1
ATOM 629 N N . PHE A 1 81 ? -15.152 -3.436 13.505 1.00 89.38 81 PHE A N 1
ATOM 630 C CA . PHE A 1 81 ? -15.179 -2.250 14.359 1.00 89.38 81 PHE A CA 1
ATOM 631 C C . PHE A 1 81 ? -16.525 -2.098 15.082 1.00 89.38 81 PHE A C 1
ATOM 633 O O . PHE A 1 81 ? -16.556 -1.817 16.278 1.00 89.38 81 PHE A O 1
ATOM 640 N N . GLY A 1 82 ? -17.638 -2.365 14.389 1.00 90.56 82 GLY A N 1
ATOM 641 C CA . GLY A 1 82 ? -18.967 -2.389 15.006 1.00 90.56 82 GLY A CA 1
ATOM 642 C C . GLY A 1 82 ? -19.086 -3.437 16.118 1.00 90.56 82 GLY A C 1
ATOM 643 O O . GLY A 1 82 ? -19.546 -3.126 17.216 1.00 90.56 82 GLY A O 1
ATOM 644 N N . LEU A 1 83 ? -18.604 -4.658 15.870 1.00 93.50 83 LEU A N 1
ATOM 645 C CA . LEU A 1 83 ? -18.537 -5.733 16.866 1.00 93.50 83 LEU A CA 1
ATOM 646 C C . LEU A 1 83 ? -17.697 -5.344 18.083 1.00 93.50 83 LEU A C 1
ATOM 648 O O . LEU A 1 83 ? -18.093 -5.631 19.210 1.00 93.50 83 LEU A O 1
ATOM 652 N N . LEU A 1 84 ? -16.572 -4.660 17.869 1.00 94.62 84 LEU A N 1
ATOM 653 C CA . LEU A 1 84 ? -15.720 -4.185 18.953 1.00 94.62 84 LEU A CA 1
ATOM 654 C C . LEU A 1 84 ? -16.455 -3.177 19.843 1.00 94.62 84 LEU A C 1
ATOM 656 O O . LEU A 1 84 ? -16.408 -3.305 21.064 1.00 94.62 84 LEU A O 1
ATOM 660 N N . ILE A 1 85 ? -17.189 -2.225 19.260 1.00 95.31 85 ILE A N 1
ATOM 661 C CA . ILE A 1 85 ? -17.998 -1.269 20.034 1.00 95.31 85 ILE A CA 1
ATOM 662 C C . ILE A 1 85 ? -19.049 -2.006 20.872 1.00 95.31 85 ILE A C 1
ATOM 664 O O . ILE A 1 85 ? -19.183 -1.740 22.065 1.00 95.31 85 ILE A O 1
ATOM 668 N N . ILE A 1 86 ? -19.767 -2.959 20.273 1.00 95.56 86 ILE A N 1
ATOM 669 C CA . ILE A 1 86 ? -20.790 -3.746 20.976 1.00 95.56 86 ILE A CA 1
ATOM 670 C C . ILE A 1 86 ? -20.160 -4.543 22.125 1.00 95.56 86 ILE A C 1
ATOM 672 O O . ILE A 1 86 ? -20.680 -4.531 23.239 1.00 95.56 86 ILE A O 1
ATOM 676 N N . ALA A 1 87 ? -19.017 -5.188 21.886 1.00 95.56 87 ALA A N 1
ATOM 677 C CA . ALA A 1 87 ? -18.298 -5.942 22.908 1.00 95.56 87 ALA A CA 1
ATOM 678 C C . ALA A 1 87 ? -17.856 -5.050 24.079 1.00 95.56 87 ALA A C 1
ATOM 680 O O . ALA A 1 87 ? -18.001 -5.441 25.237 1.00 95.56 87 ALA A O 1
ATOM 681 N N . VAL A 1 88 ? -17.374 -3.834 23.799 1.00 96.31 88 VAL A N 1
ATOM 682 C CA . VAL A 1 88 ? -17.006 -2.856 24.834 1.00 96.31 88 VAL A CA 1
ATOM 683 C C . VAL A 1 88 ? -18.226 -2.442 25.656 1.00 96.31 88 VAL A C 1
ATOM 685 O O . VAL A 1 88 ? -18.157 -2.450 26.884 1.00 96.31 88 VAL A O 1
ATOM 688 N N . LEU A 1 89 ? -19.357 -2.141 25.011 1.00 96.38 89 LEU A N 1
ATOM 689 C CA . LEU A 1 89 ? -20.591 -1.776 25.713 1.00 96.38 89 LEU A CA 1
ATOM 690 C C . LEU A 1 89 ? -21.086 -2.905 26.626 1.00 96.38 89 LEU A C 1
ATOM 692 O O . LEU A 1 89 ? -21.416 -2.653 27.784 1.00 96.38 89 LEU A O 1
ATOM 696 N N . ILE A 1 90 ? -21.082 -4.149 26.137 1.00 95.94 90 ILE A N 1
ATOM 697 C CA . ILE A 1 90 ? -21.458 -5.328 26.932 1.00 95.94 90 ILE A CA 1
ATOM 698 C C . ILE A 1 90 ? -20.497 -5.513 28.110 1.00 95.94 90 ILE A C 1
ATOM 700 O O . ILE A 1 90 ? -20.944 -5.774 29.224 1.00 95.94 90 ILE A O 1
ATOM 704 N N . SER A 1 91 ? -19.191 -5.344 27.888 1.00 94.19 91 SER A N 1
ATOM 705 C CA . SER A 1 91 ? -18.173 -5.472 28.935 1.00 94.19 91 SER A CA 1
ATOM 706 C C . SER A 1 91 ? -18.375 -4.453 30.063 1.00 94.19 91 SER A C 1
ATOM 708 O O . SER A 1 91 ? -18.355 -4.817 31.238 1.00 94.19 91 SER A O 1
ATOM 710 N N . ILE A 1 92 ? -18.666 -3.192 29.725 1.00 94.38 92 ILE A N 1
ATOM 711 C CA . ILE A 1 92 ? -18.968 -2.144 30.713 1.00 94.38 92 ILE A CA 1
ATOM 712 C C . ILE A 1 92 ? -20.221 -2.501 31.521 1.00 94.38 92 ILE A C 1
ATOM 714 O O . ILE A 1 92 ? -20.223 -2.384 32.747 1.00 94.38 92 ILE A O 1
ATOM 718 N N . LEU A 1 93 ? -21.276 -2.969 30.850 1.00 92.62 93 LEU A N 1
ATOM 719 C CA . LEU A 1 93 ? -22.521 -3.362 31.510 1.00 92.62 93 LEU A CA 1
ATOM 720 C C . LEU A 1 93 ? -22.304 -4.550 32.457 1.00 92.62 93 LEU A C 1
ATOM 722 O O . LEU A 1 93 ? -22.786 -4.540 33.588 1.00 92.62 93 LEU A O 1
ATOM 726 N N . ALA A 1 94 ? -21.531 -5.545 32.020 1.00 90.06 94 ALA A N 1
ATOM 727 C CA . ALA A 1 94 ? -21.173 -6.705 32.825 1.00 90.06 94 ALA A CA 1
ATOM 728 C C . ALA A 1 94 ? -20.351 -6.312 34.061 1.00 90.06 94 ALA A C 1
ATOM 730 O O . ALA A 1 94 ? -20.634 -6.796 35.156 1.00 90.06 94 ALA A O 1
ATOM 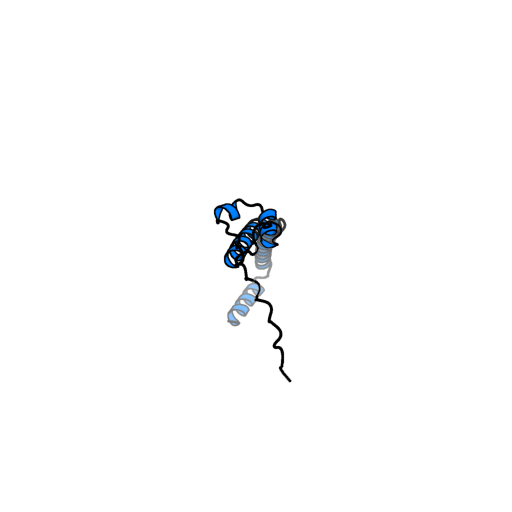731 N N . LEU A 1 95 ? -19.382 -5.401 33.918 1.00 88.69 95 LEU A N 1
ATOM 732 C CA . LEU A 1 95 ? -18.625 -4.860 35.050 1.00 88.69 95 LEU A CA 1
ATOM 733 C C . LEU A 1 95 ? -19.538 -4.144 36.047 1.00 88.69 95 LEU A C 1
ATOM 735 O O . LEU A 1 95 ? -19.435 -4.386 37.248 1.00 88.69 95 LEU A O 1
ATOM 739 N N . PHE A 1 96 ? -20.457 -3.309 35.560 1.00 88.50 96 PHE A N 1
ATOM 740 C CA . PHE A 1 96 ? -21.394 -2.580 36.410 1.00 88.50 96 PHE A CA 1
ATOM 741 C C . PHE A 1 96 ? -22.296 -3.525 37.217 1.00 88.50 96 PHE A C 1
ATOM 743 O O . PHE A 1 96 ? -22.404 -3.393 38.436 1.00 88.50 96 PHE A O 1
ATOM 750 N N . VAL A 1 97 ? -22.884 -4.527 36.555 1.00 88.38 97 VAL A N 1
ATOM 751 C CA . VAL A 1 97 ? -23.703 -5.554 37.217 1.00 88.38 97 VAL A CA 1
ATOM 752 C C . VAL A 1 97 ? -22.871 -6.353 38.217 1.00 88.38 97 VAL A C 1
ATOM 754 O O . VAL A 1 97 ? -23.332 -6.597 39.328 1.00 88.38 97 VAL A O 1
ATOM 757 N N . SER A 1 98 ? -21.640 -6.723 37.860 1.00 84.19 98 SER A N 1
ATOM 758 C CA . SER A 1 98 ? -20.747 -7.481 38.738 1.00 84.19 98 SER A CA 1
ATOM 759 C C . SER A 1 98 ? -20.444 -6.718 40.032 1.00 84.19 98 SER A C 1
ATOM 761 O O . SER A 1 98 ? -20.567 -7.286 41.113 1.00 84.19 98 SER A O 1
ATOM 763 N N . ILE A 1 99 ? -20.149 -5.414 39.954 1.00 82.31 99 ILE A N 1
ATOM 764 C CA . ILE A 1 99 ? -19.890 -4.564 41.132 1.00 82.31 99 ILE A CA 1
ATOM 765 C C . ILE A 1 99 ? -21.108 -4.491 42.063 1.00 82.31 99 ILE A C 1
ATOM 767 O O . ILE A 1 99 ? -20.942 -4.523 43.280 1.00 82.31 99 ILE A O 1
ATOM 771 N N . ILE A 1 100 ? -22.323 -4.408 41.512 1.00 80.56 100 ILE A N 1
ATOM 772 C CA . ILE A 1 100 ? -23.560 -4.354 42.309 1.00 80.56 100 ILE A CA 1
ATOM 773 C C . ILE A 1 100 ? -23.903 -5.724 42.910 1.00 80.56 100 ILE A C 1
ATOM 775 O O . ILE A 1 100 ? -24.375 -5.798 44.042 1.00 80.56 100 ILE A O 1
ATOM 779 N N . ALA A 1 101 ? -23.681 -6.805 42.160 1.00 79.75 101 ALA A N 1
ATOM 780 C CA . ALA A 1 101 ? -23.990 -8.166 42.588 1.00 79.75 101 ALA A CA 1
ATOM 781 C C . ALA A 1 101 ? -22.967 -8.735 43.590 1.00 79.75 101 ALA A C 1
ATOM 783 O O . ALA A 1 101 ? -23.284 -9.667 44.331 1.00 79.75 101 ALA A O 1
ATOM 784 N N . LEU A 1 102 ? -21.743 -8.198 43.624 1.00 72.94 102 LEU A N 1
ATOM 785 C CA . LEU A 1 102 ? -20.717 -8.584 44.589 1.00 72.94 102 LEU A CA 1
ATOM 786 C C . LEU A 1 102 ? -21.082 -8.085 46.002 1.00 72.94 102 LEU A C 1
ATOM 788 O O . LEU A 1 102 ? -21.454 -6.923 46.178 1.00 72.94 102 LEU A O 1
ATOM 792 N N . PRO A 1 103 ? -20.927 -8.924 47.044 1.00 72.75 103 PRO A N 1
ATOM 793 C CA . PRO A 1 103 ? -21.097 -8.478 48.420 1.00 72.75 103 PRO A CA 1
ATOM 794 C C . PRO A 1 103 ? -20.090 -7.364 48.733 1.00 72.75 103 PRO A C 1
ATOM 796 O O . PRO A 1 103 ? -18.897 -7.499 48.443 1.00 72.75 103 PRO A O 1
ATOM 799 N N . GLN A 1 104 ? -20.574 -6.275 49.341 1.00 67.94 104 GLN A N 1
ATOM 800 C CA . GLN A 1 104 ? -19.819 -5.033 49.581 1.00 67.94 104 GLN A CA 1
ATOM 801 C C . GLN A 1 104 ? -18.465 -5.266 50.274 1.00 67.94 104 GLN A C 1
ATOM 803 O O . GLN A 1 104 ? -17.494 -4.572 49.984 1.00 67.94 104 GLN A O 1
ATOM 808 N N . GLU A 1 105 ? -18.364 -6.296 51.115 1.00 67.19 105 GLU A N 1
ATOM 809 C CA . GLU A 1 105 ? -17.131 -6.651 51.827 1.00 67.19 105 GLU A CA 1
ATOM 810 C C . GLU A 1 105 ? -16.000 -7.148 50.917 1.00 67.19 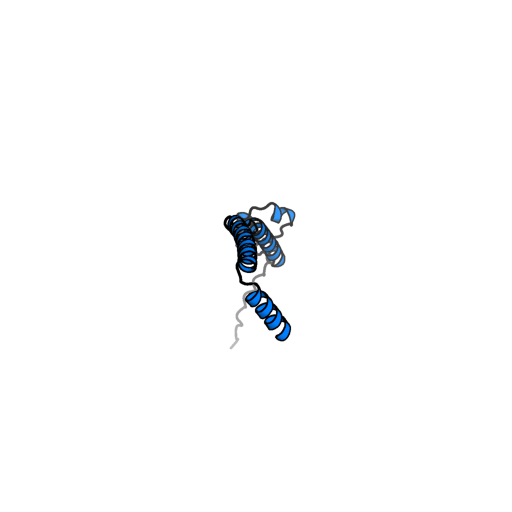105 GLU A C 1
ATOM 812 O O . GLU A 1 105 ? -14.824 -6.931 51.200 1.00 67.19 105 GLU A O 1
ATOM 817 N N . ARG A 1 106 ? -16.327 -7.783 49.784 1.00 67.62 106 ARG A N 1
ATOM 818 C CA . ARG A 1 106 ? -15.309 -8.190 48.803 1.00 67.62 106 ARG A CA 1
ATOM 819 C C . ARG A 1 106 ? -14.847 -7.027 47.933 1.00 67.62 106 ARG A C 1
ATOM 821 O O . ARG A 1 106 ? -13.697 -7.023 47.500 1.00 67.62 106 ARG A O 1
ATOM 828 N N . VAL A 1 107 ? -15.711 -6.040 47.701 1.00 70.81 107 VAL A N 1
ATOM 829 C CA . VAL A 1 107 ? -15.383 -4.848 46.908 1.00 70.81 107 VAL A CA 1
ATOM 830 C C . VAL A 1 107 ? -14.416 -3.943 47.675 1.00 70.81 107 VAL A C 1
ATOM 832 O O . VAL A 1 107 ? -13.395 -3.531 47.126 1.00 70.81 107 VAL A O 1
ATOM 835 N N . THR A 1 108 ? -14.678 -3.692 48.961 1.00 70.94 108 THR A N 1
ATOM 836 C CA . THR A 1 108 ? -13.791 -2.887 49.817 1.00 70.94 108 THR A CA 1
ATOM 837 C C . THR A 1 108 ? -12.438 -3.561 50.044 1.00 70.94 108 THR A C 1
ATOM 839 O O . THR A 1 108 ? -11.412 -2.886 49.964 1.00 70.94 108 THR A O 1
ATOM 842 N N . PHE A 1 109 ? -12.410 -4.885 50.235 1.00 76.56 109 PHE A N 1
ATOM 843 C CA . PHE A 1 109 ? -11.168 -5.655 50.352 1.00 76.56 109 PHE A C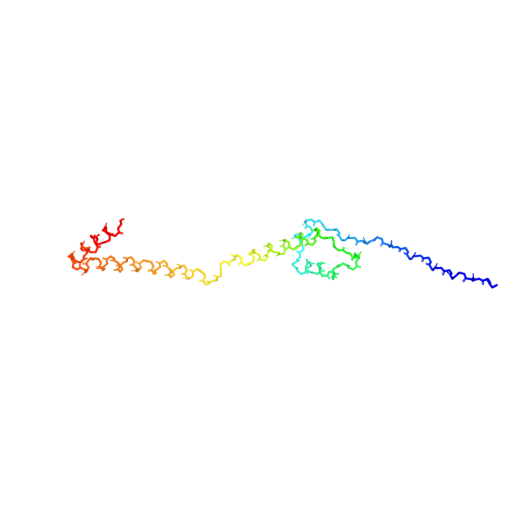A 1
ATOM 844 C C . PHE A 1 109 ? -10.304 -5.581 49.082 1.00 76.56 109 PHE A C 1
ATOM 846 O O . PHE A 1 109 ? -9.100 -5.350 49.169 1.00 76.56 109 PHE A O 1
ATOM 853 N N . LEU A 1 110 ? -10.897 -5.725 47.891 1.00 74.69 110 LEU A N 1
ATOM 854 C CA . LEU A 1 110 ? -10.154 -5.633 46.628 1.00 74.69 110 LEU A CA 1
ATOM 855 C C . LEU A 1 110 ? -9.615 -4.222 46.365 1.00 74.69 110 LEU A C 1
ATOM 857 O O . LEU A 1 110 ? -8.483 -4.080 45.904 1.00 74.69 110 LEU A O 1
ATOM 861 N N . LEU A 1 111 ? -10.390 -3.182 46.689 1.00 77.62 111 LEU A N 1
ATOM 862 C CA . LEU A 1 111 ? -9.937 -1.794 46.578 1.00 77.62 111 LEU A CA 1
ATOM 863 C C . LEU A 1 111 ? -8.796 -1.492 47.555 1.00 77.62 111 LEU A C 1
ATOM 865 O O . LEU A 1 111 ? -7.816 -0.862 47.161 1.00 77.62 111 LEU A O 1
ATOM 869 N N . SER A 1 112 ? -8.879 -1.974 48.800 1.00 76.75 112 SER A N 1
ATOM 870 C CA . SER A 1 112 ? -7.794 -1.799 49.771 1.00 76.75 112 SER A CA 1
ATOM 871 C C . SER A 1 112 ? -6.544 -2.590 49.372 1.00 76.75 112 SER A C 1
ATOM 873 O O . SER A 1 112 ? -5.438 -2.088 49.542 1.00 76.75 112 SER A O 1
ATOM 875 N N . PHE A 1 113 ? -6.700 -3.791 48.808 1.00 80.44 113 PHE A N 1
ATOM 876 C CA . PHE A 1 113 ? -5.595 -4.610 48.311 1.00 80.44 113 PHE A CA 1
ATOM 877 C C . PHE A 1 113 ? -4.874 -3.948 47.129 1.00 80.44 113 PHE A C 1
ATOM 879 O O . PHE A 1 113 ? -3.651 -3.844 47.140 1.00 80.44 113 PHE A O 1
ATOM 886 N N . LEU A 1 114 ? -5.619 -3.432 46.146 1.00 81.31 114 LEU A N 1
ATOM 887 C CA . LEU A 1 114 ? -5.058 -2.705 45.001 1.00 81.31 114 LEU A CA 1
ATOM 888 C C . LEU A 1 114 ? -4.332 -1.423 45.423 1.00 81.31 114 LEU A C 1
ATOM 890 O O . LEU A 1 114 ? -3.283 -1.104 44.870 1.00 81.31 114 LEU A O 1
ATOM 894 N N . ASN A 1 115 ? -4.867 -0.701 46.410 1.00 83.00 115 ASN A N 1
ATOM 895 C CA . ASN A 1 115 ? -4.263 0.538 46.895 1.00 83.00 115 ASN A CA 1
ATOM 896 C C . ASN A 1 115 ? -2.983 0.300 47.719 1.00 83.00 115 ASN A C 1
ATOM 898 O O . ASN A 1 115 ? -2.164 1.200 47.834 1.00 83.00 115 ASN A O 1
ATOM 902 N N . ASN A 1 116 ? -2.808 -0.904 48.270 1.00 81.00 116 ASN A N 1
ATOM 903 C CA . ASN A 1 116 ? -1.626 -1.305 49.040 1.00 81.00 116 ASN A CA 1
ATOM 904 C C . ASN A 1 116 ? -0.535 -1.967 48.170 1.00 81.00 116 ASN A C 1
ATOM 906 O O . ASN A 1 116 ? 0.529 -2.317 48.671 1.00 81.00 116 ASN A O 1
ATOM 910 N N . LEU A 1 117 ? -0.813 -2.179 46.877 1.00 77.50 117 LEU A N 1
ATOM 911 C CA . LEU A 1 117 ? 0.134 -2.714 45.891 1.00 77.50 117 LEU A CA 1
ATOM 912 C C . LEU A 1 117 ? 0.897 -1.618 45.123 1.00 77.50 117 LEU A C 1
ATOM 914 O O . LEU A 1 117 ? 1.714 -1.940 44.260 1.00 77.50 117 LEU A O 1
ATOM 918 N N . LYS A 1 118 ? 0.583 -0.348 45.390 1.00 55.38 118 LYS A N 1
ATOM 919 C CA . LYS A 1 118 ? 1.178 0.835 44.767 1.00 55.38 118 LYS A CA 1
ATOM 920 C C . LYS A 1 118 ? 2.213 1.454 45.697 1.00 55.38 118 LYS A C 1
ATOM 922 O O . LYS A 1 118 ? 3.243 1.918 45.166 1.00 55.38 118 LYS A O 1
#

Radius of gyration: 35.75 Å; chains: 1; bounding box: 86×27×93 Å

Secondary structure (DSSP, 8-state):
---PPPPPPPPPP-PPP-EE---HHHHHHS-HHHHHHHHTTTT-TT-SEE-HHHHHHHHHHHHHHHHHHH-SPPTTHHHHHHHHHHHHHHHHHHHHHHHHHS-HHHHHHHHHHHHT--

Foldseek 3Di:
DDDDDDDDPDDPDDDDFFEDDDDLVRLLPDDLVCLVCVLVCVNCPPGDYYDPVRNVSSVVNNVVVVCVVPVPPDPVVVVVVVVVVVVVVVVVVVVVVCCVPDDPVVVVVVVVVVVVVD